Protein AF-W6U7V7-F1 (afdb_monomer_lite)

Foldseek 3Di:
DPDPPPVLVVLLVVCPDPCVPDDDDDDDDDALVVLVVVLVVLVVLLVDPDDDSVSNNVSDDPVVNVVSNVVNVVSCVVNVNNVVVVVVVVVVVVD

Radius of gyration: 15.88 Å; chains: 1; bounding box: 40×27×40 Å

pLDDT: mean 84.65, std 12.41, range [33.19, 95.88]

Sequence (95 aa):
MTTKTEGTLIYDALLSVPWMNEHVKVDLKISRKQILLLSQVILEGIQATDGMLSELLAILPKESSSELKQQVVEFLQKAGLSELEGKLKTLEAGK

Structure (mmCIF, N/CA/C/O backbone):
data_AF-W6U7V7-F1
#
_entry.id   AF-W6U7V7-F1
#
loop_
_atom_site.group_PDB
_atom_site.id
_atom_site.type_symbol
_atom_site.label_atom_id
_atom_site.label_alt_id
_atom_site.label_comp_id
_atom_site.label_asym_id
_atom_site.label_entity_id
_atom_site.label_seq_id
_atom_site.pdbx_PDB_ins_code
_atom_site.Cartn_x
_atom_site.Cartn_y
_atom_site.Cartn_z
_atom_site.occupancy
_atom_site.B_iso_or_equiv
_atom_site.auth_seq_id
_atom_site.auth_comp_id
_atom_site.auth_asym_id
_atom_site.auth_atom_id
_atom_site.pdbx_PDB_model_num
ATOM 1 N N . MET A 1 1 ? 26.602 -12.413 -5.440 1.00 36.91 1 MET A N 1
ATOM 2 C CA . MET A 1 1 ? 26.499 -10.952 -5.620 1.00 36.91 1 MET A CA 1
ATOM 3 C C . MET A 1 1 ? 25.608 -10.721 -6.825 1.00 36.91 1 MET A C 1
ATOM 5 O O . MET A 1 1 ? 26.097 -10.753 -7.942 1.00 36.91 1 MET A O 1
ATOM 9 N N . THR A 1 2 ? 24.296 -10.644 -6.615 1.00 33.19 2 THR A N 1
ATOM 10 C CA . THR A 1 2 ? 23.315 -10.406 -7.683 1.00 33.19 2 THR A CA 1
ATOM 11 C C . THR A 1 2 ? 23.444 -8.949 -8.103 1.00 33.19 2 THR A C 1
ATOM 13 O O . THR A 1 2 ? 23.297 -8.044 -7.284 1.00 33.19 2 THR A O 1
ATOM 16 N N . THR A 1 3 ? 23.861 -8.724 -9.340 1.00 38.22 3 THR A N 1
ATOM 17 C CA . THR A 1 3 ? 24.247 -7.413 -9.849 1.00 38.22 3 THR A CA 1
ATOM 18 C C . THR A 1 3 ? 23.038 -6.494 -9.987 1.00 38.22 3 THR A C 1
ATOM 20 O O . THR A 1 3 ? 22.032 -6.862 -10.587 1.00 38.22 3 THR A O 1
ATOM 23 N N . LYS A 1 4 ? 23.202 -5.285 -9.443 1.00 53.81 4 LYS A N 1
ATOM 24 C CA . LYS A 1 4 ? 22.338 -4.090 -9.344 1.00 53.81 4 LYS A CA 1
ATOM 25 C C . LYS A 1 4 ? 21.621 -3.625 -10.638 1.00 53.81 4 LYS A C 1
ATOM 27 O O . LYS A 1 4 ? 21.047 -2.549 -10.672 1.00 53.81 4 LYS A O 1
ATOM 32 N N . THR A 1 5 ? 21.656 -4.409 -11.712 1.00 60.06 5 THR A N 1
ATOM 33 C CA . THR A 1 5 ? 21.177 -4.023 -13.047 1.00 60.06 5 THR A CA 1
ATOM 34 C C . THR A 1 5 ? 20.210 -5.049 -13.635 1.00 60.06 5 THR A C 1
ATOM 36 O O . THR A 1 5 ? 19.245 -4.669 -14.282 1.00 60.06 5 THR A O 1
ATOM 39 N N . GLU A 1 6 ? 20.400 -6.348 -13.388 1.00 63.59 6 GLU A N 1
ATOM 40 C CA . GLU A 1 6 ? 19.577 -7.383 -14.036 1.00 63.59 6 GLU A CA 1
ATOM 41 C C . GLU A 1 6 ? 18.150 -7.433 -13.482 1.00 63.59 6 GLU A C 1
ATOM 43 O O . GLU A 1 6 ? 17.199 -7.558 -14.247 1.00 63.59 6 GLU A O 1
ATOM 48 N N . GLY A 1 7 ? 17.983 -7.279 -12.163 1.00 69.62 7 GLY A N 1
ATOM 49 C CA . GLY A 1 7 ? 16.661 -7.305 -11.529 1.00 69.62 7 GLY A CA 1
ATOM 50 C C . GLY A 1 7 ? 15.747 -6.195 -12.047 1.00 69.62 7 GLY A C 1
ATOM 51 O O . GLY A 1 7 ? 14.622 -6.460 -12.460 1.00 69.62 7 GLY A O 1
ATOM 52 N N . THR A 1 8 ? 16.249 -4.963 -12.092 1.00 72.19 8 THR A N 1
ATOM 53 C CA . THR A 1 8 ? 15.491 -3.793 -12.555 1.00 72.19 8 THR A CA 1
ATOM 54 C C . THR A 1 8 ? 15.158 -3.883 -14.046 1.00 72.19 8 THR A C 1
ATOM 56 O O . THR A 1 8 ? 14.043 -3.549 -14.428 1.00 72.19 8 THR A O 1
ATOM 59 N N . LEU A 1 9 ? 16.063 -4.421 -14.876 1.00 79.12 9 LEU A N 1
ATOM 60 C CA . LEU A 1 9 ? 15.805 -4.675 -16.302 1.00 79.12 9 LEU A CA 1
ATOM 61 C C . LEU A 1 9 ? 14.691 -5.708 -16.527 1.00 79.12 9 LEU A C 1
ATOM 63 O O . LEU A 1 9 ? 13.888 -5.560 -17.445 1.00 79.12 9 LEU A O 1
ATOM 67 N N . ILE A 1 10 ? 14.619 -6.747 -15.689 1.00 83.19 10 ILE A N 1
ATOM 68 C CA . ILE A 1 10 ? 13.534 -7.734 -15.755 1.00 83.19 10 ILE A CA 1
ATOM 69 C C . ILE A 1 10 ? 12.198 -7.072 -15.412 1.00 83.19 10 ILE A C 1
ATOM 71 O O . ILE A 1 10 ? 11.221 -7.284 -16.126 1.00 83.19 10 ILE A O 1
ATOM 75 N N . TYR A 1 11 ? 12.145 -6.261 -14.351 1.00 81.88 11 TYR A N 1
ATOM 76 C CA . TYR A 1 11 ? 10.922 -5.540 -14.000 1.00 81.88 11 TYR A CA 1
ATOM 77 C C . TYR A 1 11 ? 10.513 -4.535 -15.077 1.00 81.88 11 TYR A C 1
ATOM 79 O O . TYR A 1 11 ? 9.337 -4.476 -15.404 1.00 81.88 11 TYR A O 1
ATOM 87 N N . ASP A 1 12 ? 11.454 -3.810 -15.677 1.00 81.50 12 ASP A N 1
ATOM 88 C CA . ASP A 1 12 ? 11.180 -2.880 -1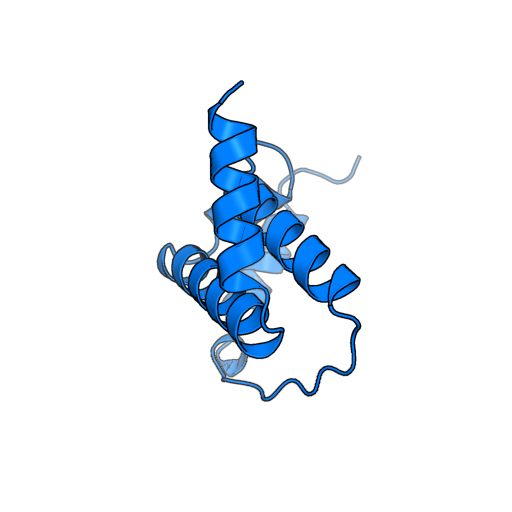6.778 1.00 81.50 12 ASP A CA 1
ATOM 89 C C . ASP A 1 12 ? 10.559 -3.595 -17.991 1.00 81.50 12 ASP A C 1
ATOM 91 O O . ASP A 1 12 ? 9.508 -3.197 -18.504 1.00 81.50 12 ASP A O 1
ATOM 95 N N . ALA A 1 13 ? 11.137 -4.733 -18.387 1.00 84.62 13 ALA A N 1
ATOM 96 C CA . ALA A 1 13 ? 10.600 -5.561 -19.462 1.00 84.62 13 ALA A CA 1
ATOM 97 C C . ALA A 1 13 ? 9.215 -6.136 -19.123 1.00 84.62 13 ALA A C 1
ATOM 99 O O . ALA A 1 13 ? 8.331 -6.155 -19.980 1.00 84.62 13 ALA A O 1
ATOM 100 N N . LEU A 1 14 ? 9.013 -6.589 -17.880 1.00 85.75 14 LEU A N 1
ATOM 101 C CA . LEU A 1 14 ? 7.727 -7.104 -17.413 1.00 85.75 14 LEU A CA 1
ATOM 102 C C . LEU A 1 14 ? 6.662 -6.013 -17.386 1.00 85.75 14 LEU A C 1
ATOM 104 O O . LEU A 1 14 ? 5.564 -6.261 -17.854 1.00 85.75 14 LEU A O 1
ATOM 108 N N . LEU A 1 15 ? 6.968 -4.820 -16.880 1.00 82.62 15 LEU A N 1
ATOM 109 C CA . LEU A 1 15 ? 6.021 -3.706 -16.763 1.00 82.62 15 LEU A CA 1
ATOM 110 C C . LEU A 1 15 ? 5.679 -3.075 -18.122 1.00 82.62 15 LEU A C 1
ATOM 112 O O . LEU A 1 15 ? 4.632 -2.450 -18.261 1.00 82.62 15 LEU A O 1
ATOM 116 N N . SER A 1 16 ? 6.523 -3.285 -19.135 1.00 82.62 16 SER A N 1
ATOM 117 C CA . SER A 1 16 ? 6.306 -2.811 -20.507 1.00 82.62 16 SER A CA 1
ATOM 118 C C . SER A 1 16 ? 5.333 -3.671 -21.325 1.00 82.62 16 SER A C 1
ATOM 120 O O . SER A 1 16 ? 4.960 -3.287 -22.437 1.00 82.62 16 SER A O 1
ATOM 122 N N . VAL A 1 17 ? 4.918 -4.845 -20.835 1.00 88.31 17 VAL A N 1
ATOM 123 C CA . VAL A 1 17 ? 3.966 -5.690 -21.574 1.00 88.31 17 VAL A CA 1
ATOM 124 C C . VAL A 1 17 ? 2.555 -5.072 -21.550 1.00 88.31 17 VAL A C 1
ATOM 126 O O . VAL A 1 17 ? 2.110 -4.592 -20.507 1.00 88.31 17 VAL A O 1
ATOM 129 N N . PRO A 1 18 ? 1.790 -5.119 -22.659 1.00 81.38 18 PRO A N 1
ATOM 130 C CA . PRO A 1 18 ? 0.504 -4.417 -22.756 1.00 81.38 18 PRO A CA 1
ATOM 131 C C . PRO A 1 18 ? -0.523 -4.798 -21.682 1.00 81.38 18 PRO A C 1
ATOM 133 O O . PRO A 1 18 ? -1.254 -3.932 -21.206 1.00 81.38 18 PRO A O 1
ATOM 136 N N . TRP A 1 19 ? -0.552 -6.073 -21.273 1.00 86.12 19 TRP A N 1
ATOM 137 C CA . TRP A 1 19 ? -1.532 -6.584 -20.310 1.00 86.12 19 TRP A CA 1
ATOM 138 C C . TRP A 1 19 ? -1.319 -6.048 -18.883 1.00 86.12 19 TRP A C 1
ATOM 140 O O . TRP A 1 19 ? -2.255 -6.060 -18.092 1.00 86.12 19 TRP A O 1
ATOM 150 N N . MET A 1 20 ? -0.130 -5.531 -18.535 1.00 87.38 20 MET A N 1
ATOM 151 C CA . MET A 1 20 ? 0.142 -4.986 -17.189 1.00 87.38 20 MET A CA 1
ATOM 152 C C . MET A 1 20 ? -0.656 -3.719 -16.867 1.00 87.38 20 MET A C 1
ATOM 154 O O . MET A 1 20 ? -0.762 -3.357 -15.699 1.00 87.38 20 MET A O 1
ATOM 158 N N . ASN A 1 21 ? -1.225 -3.060 -17.881 1.00 82.94 21 ASN A N 1
ATOM 159 C CA . ASN A 1 21 ? -2.098 -1.897 -17.710 1.00 82.94 21 ASN A CA 1
ATOM 160 C C . ASN A 1 21 ? -3.581 -2.282 -17.578 1.00 82.94 21 ASN A C 1
ATOM 162 O O . ASN A 1 21 ? -4.443 -1.411 -17.468 1.00 82.94 21 ASN A O 1
ATOM 166 N N . GLU A 1 22 ? -3.912 -3.574 -17.623 1.00 88.38 22 GLU A N 1
ATOM 167 C CA . GLU A 1 22 ? -5.290 -4.030 -17.486 1.00 88.38 22 GLU A CA 1
ATOM 168 C C . GLU A 1 22 ? -5.753 -3.968 -16.025 1.00 88.38 22 GLU A C 1
ATOM 170 O O . GLU A 1 22 ? -5.096 -4.455 -15.102 1.00 88.38 22 GLU A O 1
ATOM 175 N N . HIS A 1 23 ? -6.939 -3.400 -15.804 1.00 85.50 23 HIS A N 1
ATOM 176 C CA . HIS A 1 23 ? -7.546 -3.380 -14.480 1.00 85.50 23 HIS A CA 1
ATOM 177 C C . HIS A 1 23 ? -8.039 -4.773 -14.082 1.00 85.50 23 HIS A C 1
ATOM 179 O O . HIS A 1 23 ? -8.874 -5.377 -14.756 1.00 85.50 23 HIS A O 1
ATOM 185 N N . VAL A 1 24 ? -7.591 -5.243 -12.918 1.00 88.44 24 VAL A N 1
ATOM 186 C CA . VAL A 1 24 ? -8.035 -6.508 -12.325 1.00 88.44 24 VAL A CA 1
ATOM 187 C C . VAL A 1 24 ? -8.893 -6.269 -11.087 1.00 88.44 24 VAL A C 1
ATOM 189 O O . VAL A 1 24 ? -8.648 -5.361 -10.290 1.00 88.44 24 VAL A O 1
ATOM 192 N N . LYS A 1 25 ? -9.909 -7.115 -10.890 1.00 87.56 25 LYS A N 1
ATOM 193 C CA . LYS A 1 25 ? -10.701 -7.125 -9.656 1.00 87.56 25 LYS A CA 1
ATOM 194 C C . LYS A 1 25 ? -10.023 -8.025 -8.626 1.00 87.56 25 LYS A C 1
ATOM 196 O O . LYS A 1 25 ? -9.913 -9.228 -8.842 1.00 87.56 25 LYS A O 1
ATOM 201 N N . VAL A 1 26 ? -9.642 -7.453 -7.487 1.00 85.75 26 VAL A N 1
ATOM 202 C CA . VAL A 1 26 ? -9.067 -8.199 -6.360 1.00 85.75 26 VAL A CA 1
ATOM 203 C C . VAL A 1 26 ? -10.106 -8.305 -5.244 1.00 85.75 26 VAL A C 1
ATOM 205 O O . VAL A 1 26 ? -10.551 -7.288 -4.714 1.00 85.75 26 VAL A O 1
ATOM 208 N N . ASP A 1 27 ? -10.504 -9.530 -4.893 1.00 88.62 27 ASP A N 1
ATOM 209 C CA . ASP A 1 27 ? -11.363 -9.796 -3.733 1.00 88.62 27 ASP A CA 1
ATOM 210 C C . ASP A 1 27 ? -10.493 -10.100 -2.504 1.00 88.62 27 ASP A C 1
ATOM 212 O O . ASP A 1 27 ? -9.726 -11.064 -2.496 1.00 88.62 27 ASP A O 1
ATOM 216 N N . LEU A 1 28 ? -10.564 -9.249 -1.475 1.00 85.38 28 LEU A N 1
ATOM 217 C CA . LEU A 1 28 ? -9.705 -9.322 -0.288 1.00 85.38 28 LEU A CA 1
ATOM 218 C C . LEU A 1 28 ? -10.539 -9.497 0.982 1.00 85.38 28 LEU A C 1
ATOM 220 O O . LEU A 1 28 ? -11.285 -8.605 1.382 1.00 85.38 28 LEU A O 1
ATOM 224 N N . LYS A 1 29 ? -10.328 -10.617 1.684 1.00 91.56 29 LYS A N 1
ATOM 225 C CA . LYS A 1 29 ? -10.899 -10.881 3.014 1.00 91.56 29 LYS A CA 1
ATOM 226 C C . LYS A 1 29 ? -9.811 -10.834 4.087 1.00 91.56 29 LYS A C 1
ATOM 228 O O . LYS A 1 29 ? -9.331 -11.865 4.552 1.00 91.56 29 LYS A O 1
ATOM 233 N N . ILE A 1 30 ? -9.420 -9.624 4.474 1.00 92.38 30 ILE A N 1
ATOM 234 C CA . ILE A 1 30 ? -8.382 -9.371 5.483 1.00 92.38 30 ILE A CA 1
ATOM 235 C C . ILE A 1 30 ? -8.906 -8.494 6.625 1.00 92.38 30 ILE A C 1
ATOM 237 O O . ILE A 1 30 ? -9.908 -7.794 6.499 1.00 92.38 30 ILE A O 1
ATOM 241 N N . SER A 1 31 ? -8.240 -8.554 7.776 1.00 95.88 31 SER A N 1
ATOM 242 C CA . SER A 1 31 ? -8.615 -7.777 8.961 1.00 95.88 31 SER A CA 1
ATOM 243 C C . SER A 1 31 ? -8.277 -6.288 8.816 1.00 95.88 31 SER A C 1
ATOM 245 O O . SER A 1 31 ? -7.327 -5.919 8.127 1.00 95.88 31 SER A O 1
ATOM 247 N N . ARG A 1 32 ? -8.976 -5.423 9.568 1.00 95.06 32 ARG A N 1
ATOM 248 C CA . ARG A 1 32 ? -8.650 -3.984 9.673 1.00 95.06 32 ARG A CA 1
ATOM 249 C C . ARG A 1 32 ? -7.180 -3.735 10.030 1.00 95.06 32 ARG A C 1
ATOM 251 O O . ARG A 1 32 ? -6.561 -2.839 9.473 1.00 95.06 32 ARG A O 1
ATOM 258 N N . LYS A 1 33 ? -6.603 -4.573 10.902 1.00 95.31 33 LYS A N 1
ATOM 259 C CA . LYS A 1 33 ? -5.174 -4.529 11.252 1.00 95.31 33 LYS A CA 1
ATOM 260 C C . LYS A 1 33 ? -4.284 -4.709 10.021 1.00 95.31 33 LYS A C 1
ATOM 262 O O . LYS A 1 33 ? -3.329 -3.966 9.847 1.00 95.31 33 LYS A O 1
ATOM 267 N N . GLN A 1 34 ? -4.595 -5.691 9.177 1.00 95.19 34 GLN A N 1
ATOM 268 C CA . GLN A 1 34 ? -3.830 -5.943 7.956 1.00 95.19 34 GLN A CA 1
ATOM 269 C C . GLN A 1 34 ? -3.989 -4.808 6.949 1.00 95.19 34 GLN A C 1
ATOM 271 O O . GLN A 1 34 ? -3.001 -4.435 6.336 1.00 95.19 34 GLN A O 1
ATOM 276 N N . ILE A 1 35 ? -5.185 -4.222 6.821 1.00 95.06 35 ILE A N 1
ATOM 277 C CA . ILE A 1 35 ? -5.396 -3.059 5.946 1.00 95.06 3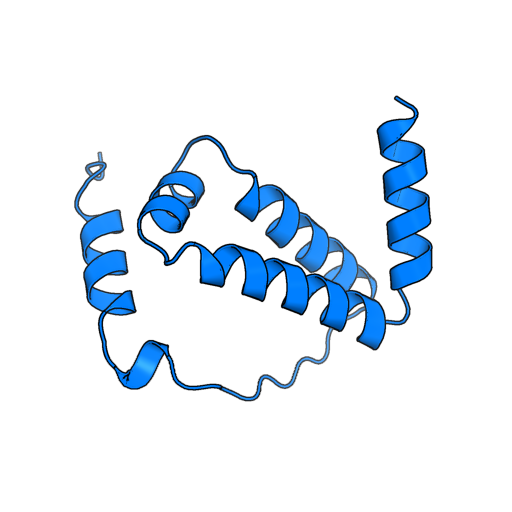5 ILE A CA 1
ATOM 278 C C . ILE A 1 35 ? -4.574 -1.858 6.418 1.00 95.06 35 ILE A C 1
ATOM 280 O O . ILE A 1 35 ? -3.915 -1.220 5.601 1.00 95.06 35 ILE A O 1
ATOM 284 N N . LEU A 1 36 ? -4.573 -1.570 7.723 1.00 94.12 36 LEU A N 1
ATOM 285 C CA . LEU A 1 36 ? -3.790 -0.470 8.287 1.00 94.12 36 LEU A CA 1
ATOM 286 C C . LEU A 1 36 ? -2.287 -0.668 8.050 1.00 94.12 36 LEU A C 1
ATOM 288 O O . LEU A 1 36 ? -1.615 0.247 7.587 1.00 94.12 36 LEU A O 1
ATOM 292 N N . LEU A 1 37 ? -1.775 -1.872 8.324 1.00 94.31 37 LEU A N 1
ATOM 293 C CA . LEU A 1 37 ? -0.365 -2.200 8.103 1.00 94.31 37 LEU A CA 1
ATOM 294 C C . LEU A 1 37 ? 0.009 -2.151 6.620 1.00 94.31 37 LEU A C 1
ATOM 296 O O . LEU A 1 37 ? 1.023 -1.561 6.273 1.00 94.31 37 LEU A O 1
ATOM 300 N N . LEU A 1 38 ? -0.817 -2.723 5.741 1.00 94.56 38 LEU A N 1
ATOM 301 C CA . LEU A 1 38 ? -0.595 -2.691 4.295 1.00 94.56 38 LEU A CA 1
ATOM 302 C C . LEU A 1 38 ? -0.547 -1.252 3.775 1.00 94.56 38 LEU A C 1
ATOM 304 O O . LEU A 1 38 ? 0.330 -0.912 2.989 1.00 94.56 38 LEU A O 1
ATOM 308 N N . SER A 1 39 ? -1.463 -0.410 4.255 1.00 93.38 39 SER A N 1
ATOM 309 C CA . SER A 1 39 ? -1.511 1.011 3.910 1.00 93.38 39 SER A CA 1
ATOM 310 C C . SER A 1 39 ? -0.203 1.715 4.269 1.00 93.38 39 SER A C 1
ATOM 312 O O . SER A 1 39 ? 0.345 2.425 3.432 1.00 93.38 39 SER A O 1
ATOM 314 N N . GLN A 1 40 ? 0.336 1.467 5.468 1.00 92.31 40 GLN A N 1
ATOM 315 C CA . GLN A 1 40 ? 1.608 2.066 5.877 1.00 92.31 40 GLN A CA 1
ATOM 316 C C . GLN A 1 40 ? 2.804 1.531 5.094 1.00 92.31 40 GLN A C 1
ATOM 318 O O . GLN A 1 40 ? 3.609 2.320 4.618 1.00 92.31 40 GLN A O 1
ATOM 323 N N . VAL A 1 41 ? 2.876 0.219 4.857 1.00 93.12 41 VAL A N 1
ATOM 324 C CA . VAL A 1 41 ? 3.953 -0.378 4.049 1.00 93.12 41 VAL A CA 1
ATOM 325 C C . VAL A 1 41 ? 3.985 0.212 2.637 1.00 93.12 41 VAL A C 1
ATOM 327 O O . VAL A 1 41 ? 5.060 0.488 2.112 1.00 93.12 41 VAL A O 1
ATOM 330 N N . ILE A 1 42 ? 2.821 0.442 2.020 1.00 92.94 42 ILE A N 1
ATOM 331 C CA . ILE A 1 42 ? 2.744 1.086 0.703 1.00 92.94 42 ILE A CA 1
ATOM 332 C C . ILE A 1 42 ? 3.221 2.543 0.788 1.00 92.94 42 ILE A C 1
ATOM 334 O O . ILE A 1 42 ? 4.023 2.968 -0.041 1.00 92.94 42 ILE A O 1
ATOM 338 N N . LEU A 1 43 ? 2.757 3.312 1.779 1.00 91.38 43 LEU A N 1
ATOM 339 C CA . LEU A 1 43 ? 3.133 4.722 1.934 1.00 91.38 43 LEU A CA 1
ATOM 340 C C . LEU A 1 43 ? 4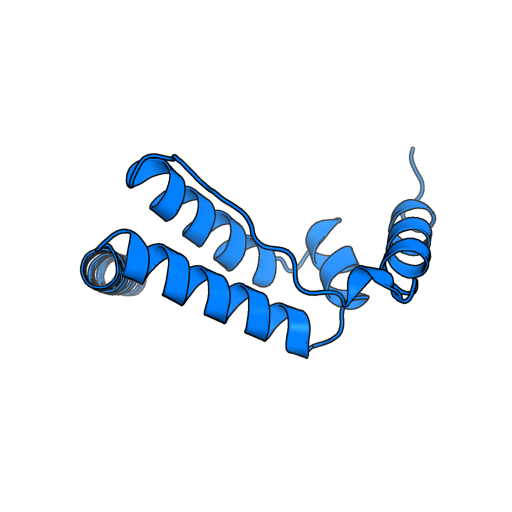.628 4.915 2.215 1.00 91.38 43 LEU A C 1
ATOM 342 O O . LEU A 1 43 ? 5.228 5.819 1.632 1.00 91.38 43 LEU A O 1
ATOM 346 N N . GLU A 1 44 ? 5.213 4.082 3.074 1.00 90.38 44 GLU A N 1
ATOM 347 C CA . GLU A 1 44 ? 6.652 4.055 3.355 1.00 90.38 44 GLU A CA 1
ATOM 348 C C . GLU A 1 44 ? 7.439 3.601 2.127 1.00 90.38 44 GLU A C 1
ATOM 350 O O . GLU A 1 44 ? 8.427 4.233 1.761 1.00 90.38 44 GLU A O 1
ATOM 355 N N . GLY A 1 45 ? 6.963 2.562 1.435 1.00 90.25 45 GLY A N 1
ATOM 356 C CA . GLY A 1 45 ? 7.574 2.080 0.202 1.00 90.25 45 GLY A CA 1
ATOM 357 C C . GLY A 1 45 ? 7.664 3.180 -0.855 1.00 90.25 45 GLY A C 1
ATOM 358 O O . GLY A 1 45 ? 8.736 3.446 -1.382 1.00 90.25 45 GLY A O 1
ATOM 359 N N . ILE A 1 46 ? 6.578 3.911 -1.110 1.00 90.12 46 ILE A N 1
ATOM 360 C CA . ILE A 1 46 ? 6.579 5.014 -2.089 1.00 90.12 46 ILE A CA 1
ATOM 361 C C . ILE A 1 46 ? 7.568 6.135 -1.708 1.00 90.12 46 ILE A C 1
ATOM 363 O O . ILE A 1 46 ? 7.999 6.900 -2.569 1.00 90.12 46 ILE A O 1
ATOM 367 N N . GLN A 1 47 ? 7.932 6.246 -0.430 1.00 88.94 47 GLN A N 1
ATOM 368 C CA . GLN A 1 47 ? 8.904 7.218 0.075 1.00 88.94 47 GLN A CA 1
ATOM 369 C C . GLN A 1 47 ? 10.331 6.658 0.169 1.00 88.94 47 GLN A C 1
ATOM 371 O O . GLN A 1 47 ? 11.233 7.389 0.575 1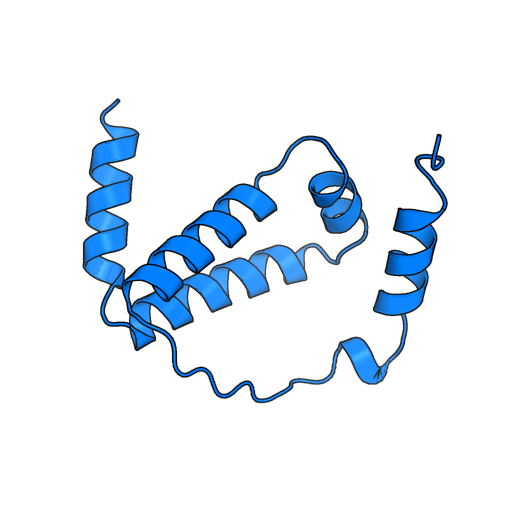.00 88.94 47 GLN A O 1
ATOM 376 N N . ALA A 1 48 ? 10.561 5.396 -0.207 1.00 88.62 48 ALA A N 1
ATOM 377 C CA . ALA A 1 48 ? 11.873 4.772 -0.130 1.00 88.62 48 ALA A CA 1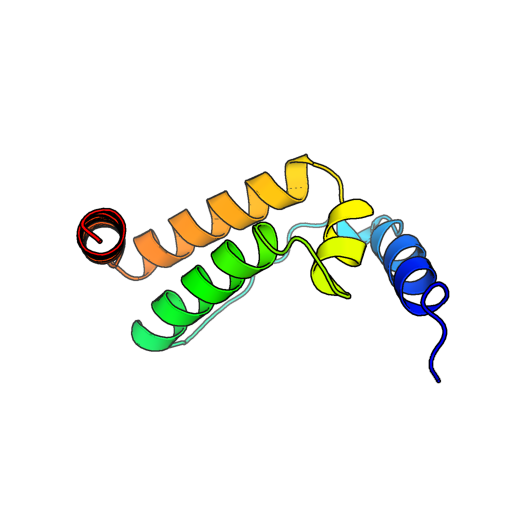
ATOM 378 C C . ALA A 1 48 ? 12.887 5.510 -1.018 1.00 88.62 48 ALA A C 1
ATOM 380 O O . ALA A 1 48 ? 12.735 5.617 -2.239 1.00 88.62 48 ALA A O 1
ATOM 381 N N . THR A 1 49 ? 13.951 6.009 -0.392 1.00 84.75 49 THR A N 1
ATOM 382 C CA . THR A 1 49 ? 15.015 6.776 -1.058 1.00 84.75 49 THR A CA 1
ATOM 383 C C . THR A 1 49 ? 16.191 5.918 -1.513 1.00 84.75 49 THR A C 1
ATOM 385 O O . THR A 1 49 ? 17.057 6.398 -2.240 1.00 84.75 49 THR A O 1
ATOM 388 N N . ASP A 1 50 ? 16.250 4.667 -1.068 1.00 85.44 50 ASP A N 1
ATOM 389 C CA . ASP A 1 50 ? 17.326 3.734 -1.360 1.00 85.44 50 ASP A CA 1
ATOM 390 C C . ASP A 1 50 ? 16.821 2.285 -1.458 1.00 85.44 50 ASP A C 1
ATOM 392 O O . ASP A 1 50 ? 15.685 1.948 -1.114 1.00 85.44 50 ASP A O 1
ATOM 396 N N . GLY A 1 51 ? 17.679 1.417 -1.993 1.00 84.50 51 GLY A N 1
ATOM 397 C CA . GLY A 1 51 ? 17.388 0.000 -2.181 1.00 84.50 51 GLY A CA 1
ATOM 398 C C . GLY A 1 51 ? 16.499 -0.317 -3.388 1.00 84.50 51 GLY A C 1
ATOM 399 O O . GLY A 1 51 ? 16.114 0.545 -4.176 1.00 84.50 51 GLY A O 1
ATOM 400 N N . MET A 1 52 ? 16.172 -1.605 -3.519 1.00 82.00 52 MET A N 1
ATOM 401 C CA . MET A 1 52 ? 15.460 -2.171 -4.673 1.00 82.00 52 MET A CA 1
ATOM 402 C C . MET A 1 52 ? 14.112 -1.495 -4.943 1.00 82.00 52 MET A C 1
ATOM 404 O O . MET A 1 52 ? 13.717 -1.344 -6.093 1.00 82.00 52 MET A O 1
ATOM 408 N N . LEU A 1 53 ? 13.389 -1.101 -3.894 1.00 84.25 53 LEU A N 1
ATOM 409 C CA . LEU A 1 53 ? 12.062 -0.516 -4.045 1.00 84.25 53 LEU A CA 1
ATOM 410 C C . LEU A 1 53 ? 12.143 0.911 -4.612 1.00 84.25 53 LEU A C 1
ATOM 412 O O . LEU A 1 53 ? 11.352 1.255 -5.483 1.00 84.25 53 LEU A O 1
ATOM 416 N N . SER A 1 54 ? 13.153 1.690 -4.212 1.00 85.62 54 SER A N 1
ATOM 417 C CA . SER A 1 54 ? 13.449 2.992 -4.823 1.00 85.62 54 SER A CA 1
ATOM 418 C C . SER A 1 54 ? 13.836 2.849 -6.302 1.00 85.62 54 SER A C 1
ATOM 420 O O . SER A 1 54 ? 13.328 3.572 -7.158 1.00 85.62 54 SER A O 1
ATOM 422 N N . GLU A 1 55 ? 14.668 1.851 -6.627 1.00 85.88 55 GLU A N 1
ATOM 423 C CA . GLU A 1 55 ? 15.054 1.532 -8.010 1.00 85.88 55 GLU A CA 1
ATOM 424 C C . GLU A 1 55 ? 13.847 1.095 -8.866 1.00 85.88 55 GLU A C 1
ATOM 426 O O . GLU A 1 55 ? 13.726 1.506 -10.018 1.00 85.88 55 GLU A O 1
ATOM 431 N N . LEU A 1 56 ? 12.917 0.318 -8.298 1.00 83.81 56 LEU A N 1
ATOM 432 C CA . LEU A 1 56 ? 11.683 -0.109 -8.965 1.00 83.81 56 LEU A CA 1
ATOM 433 C C . LEU A 1 56 ? 10.705 1.057 -9.187 1.00 83.81 56 LEU A C 1
ATOM 435 O O . LEU A 1 56 ? 10.064 1.152 -10.229 1.00 83.81 56 LEU A O 1
ATOM 439 N N . LEU A 1 57 ? 10.593 1.974 -8.226 1.00 85.50 57 LEU A N 1
ATOM 440 C CA . LEU A 1 57 ? 9.776 3.178 -8.385 1.00 85.50 57 LEU A CA 1
ATOM 441 C C . LEU A 1 57 ? 10.346 4.128 -9.445 1.00 85.50 57 LEU A C 1
ATOM 443 O O . LEU A 1 57 ? 9.577 4.839 -10.085 1.00 85.50 57 LEU A O 1
ATOM 447 N N . ALA A 1 58 ? 11.666 4.127 -9.657 1.00 84.31 58 ALA A N 1
ATOM 448 C CA . ALA A 1 58 ? 12.315 4.957 -10.669 1.00 84.31 58 ALA A CA 1
ATOM 449 C C . ALA A 1 58 ? 12.005 4.519 -12.112 1.00 84.31 58 ALA A C 1
ATOM 451 O O . ALA A 1 58 ? 12.055 5.358 -13.012 1.00 84.31 58 ALA A O 1
ATOM 452 N N . ILE A 1 59 ? 11.683 3.238 -12.334 1.00 83.56 59 ILE A N 1
ATOM 453 C CA . ILE A 1 59 ? 11.273 2.725 -13.653 1.00 83.56 59 ILE A CA 1
ATOM 454 C C . ILE A 1 59 ? 9.763 2.832 -13.901 1.00 83.56 59 ILE A C 1
ATOM 456 O O . ILE A 1 59 ? 9.321 2.790 -15.045 1.00 83.56 59 ILE A O 1
ATOM 460 N N . LEU A 1 60 ? 8.960 2.989 -12.846 1.00 81.00 60 LEU A N 1
ATOM 461 C CA . LEU A 1 60 ? 7.513 3.136 -12.972 1.00 81.00 60 LEU A CA 1
ATOM 462 C C . LEU A 1 60 ? 7.124 4.543 -13.462 1.00 81.00 60 LEU A C 1
ATOM 464 O O . LEU A 1 60 ? 7.772 5.537 -13.112 1.00 81.00 60 LEU A O 1
ATOM 468 N N . PRO A 1 61 ? 6.016 4.675 -14.215 1.00 80.62 61 PRO A N 1
ATOM 469 C CA . PRO A 1 61 ? 5.416 5.973 -14.486 1.00 80.62 61 PRO A CA 1
ATOM 470 C C . PRO A 1 61 ? 5.152 6.740 -13.185 1.00 80.62 61 PRO A C 1
ATOM 472 O O . PRO A 1 61 ? 4.698 6.180 -12.186 1.00 80.62 61 PRO A O 1
ATOM 475 N N . LYS A 1 62 ? 5.369 8.062 -13.199 1.00 77.38 62 LYS A N 1
ATOM 476 C CA . LYS A 1 62 ? 5.104 8.920 -12.025 1.00 77.38 62 LYS A CA 1
ATOM 477 C C . LYS A 1 62 ? 3.657 8.814 -11.530 1.00 77.38 62 LYS A C 1
ATOM 479 O O . LYS A 1 62 ? 3.400 8.994 -10.341 1.00 77.38 62 LYS A O 1
ATOM 484 N N . GLU A 1 63 ? 2.734 8.515 -12.439 1.00 84.50 63 GLU A N 1
ATOM 485 C CA . GLU A 1 63 ? 1.320 8.299 -12.150 1.00 84.50 63 GLU A CA 1
ATOM 486 C C . GLU A 1 63 ? 1.085 7.070 -11.263 1.00 84.50 63 GLU A C 1
ATOM 488 O O . GLU A 1 63 ? 0.302 7.161 -10.321 1.00 84.50 63 GLU A O 1
ATOM 493 N N . SER A 1 64 ? 1.852 5.987 -11.430 1.00 84.81 64 SER A N 1
ATOM 494 C CA . SER A 1 64 ? 1.696 4.755 -10.645 1.00 84.81 64 SER A CA 1
ATOM 495 C C . SER A 1 64 ? 1.888 4.985 -9.143 1.00 84.81 64 SER A C 1
ATOM 497 O O . SER A 1 64 ? 1.171 4.423 -8.320 1.00 84.81 64 SER A O 1
ATOM 499 N N . SER A 1 65 ? 2.801 5.881 -8.750 1.00 86.75 65 SER A N 1
ATOM 500 C CA . SER A 1 65 ? 2.949 6.280 -7.339 1.00 86.75 65 SER A CA 1
ATOM 501 C C . SER A 1 65 ? 1.715 7.014 -6.801 1.00 86.75 65 SER A C 1
ATOM 503 O O . SER A 1 65 ? 1.389 6.906 -5.618 1.00 86.75 65 SER A O 1
ATOM 505 N N . SER A 1 66 ? 1.034 7.788 -7.649 1.00 90.12 66 SER A N 1
ATOM 506 C CA . SER A 1 66 ? -0.203 8.486 -7.290 1.00 90.12 66 SER A CA 1
ATOM 507 C C . SER A 1 66 ? -1.377 7.512 -7.191 1.00 90.12 66 SER A C 1
ATOM 509 O O . SER A 1 66 ? -2.145 7.575 -6.232 1.00 90.12 66 SER A O 1
ATOM 511 N N . GLU A 1 67 ? -1.474 6.568 -8.125 1.00 90.62 67 GLU A N 1
ATOM 512 C CA . GLU A 1 67 ? -2.478 5.502 -8.116 1.00 90.62 67 GLU A CA 1
ATOM 513 C C . GLU A 1 67 ? -2.358 4.629 -6.863 1.00 90.62 67 GLU A C 1
ATOM 515 O O . GLU A 1 67 ? -3.356 4.386 -6.187 1.00 90.62 67 GLU A O 1
ATOM 520 N N . LEU A 1 68 ? -1.140 4.233 -6.475 1.00 91.69 68 LEU A N 1
ATOM 521 C CA . LEU A 1 68 ? -0.906 3.479 -5.239 1.00 91.69 68 LEU A CA 1
ATOM 522 C C . LEU A 1 68 ? -1.354 4.263 -3.994 1.00 91.69 68 LEU A C 1
ATOM 524 O O . LEU A 1 68 ? -1.977 3.698 -3.094 1.00 91.69 68 LEU A O 1
ATOM 528 N N . LYS A 1 69 ? -1.101 5.579 -3.941 1.00 92.75 69 LYS A N 1
ATOM 529 C CA . LYS A 1 69 ? -1.608 6.437 -2.853 1.00 92.75 69 LYS A CA 1
ATOM 530 C C . LYS A 1 69 ? -3.134 6.489 -2.840 1.00 92.75 69 LYS A C 1
ATOM 532 O O . LYS A 1 69 ? -3.733 6.428 -1.767 1.00 92.75 69 LYS A O 1
ATOM 537 N N . GLN A 1 70 ? -3.769 6.574 -4.006 1.00 93.94 70 GLN A N 1
ATOM 538 C CA . GLN A 1 70 ? -5.225 6.548 -4.114 1.00 93.94 70 GLN A CA 1
ATOM 539 C C . GLN A 1 70 ? -5.801 5.200 -3.652 1.00 93.94 70 GLN A C 1
ATOM 541 O O . GLN A 1 70 ? -6.774 5.178 -2.899 1.00 93.94 70 GLN A O 1
ATOM 546 N N . GLN A 1 71 ? -5.163 4.083 -4.004 1.00 92.31 71 GLN A N 1
ATOM 547 C CA . GLN A 1 71 ? -5.553 2.754 -3.527 1.00 92.31 71 GLN A CA 1
ATOM 548 C C . GLN A 1 71 ? -5.478 2.640 -2.000 1.00 92.31 71 GLN A C 1
ATOM 550 O O . GLN A 1 71 ? -6.382 2.078 -1.381 1.00 92.31 71 GLN A O 1
ATOM 555 N N . VAL A 1 72 ? -4.451 3.222 -1.372 1.00 94.44 72 VAL A N 1
ATOM 556 C CA . VAL A 1 72 ? -4.358 3.291 0.095 1.00 94.44 72 VAL A CA 1
ATOM 557 C C . VAL A 1 72 ? -5.554 4.037 0.695 1.00 94.44 72 VAL A C 1
ATOM 559 O O . VAL A 1 72 ? -6.171 3.540 1.640 1.00 94.44 72 VAL A O 1
ATOM 562 N N . VAL A 1 73 ? -5.933 5.189 0.128 1.00 94.81 73 VAL A N 1
ATOM 563 C CA . VAL A 1 73 ? -7.117 5.947 0.576 1.00 94.81 73 VAL A CA 1
ATOM 564 C C . VAL A 1 73 ? -8.379 5.088 0.482 1.00 94.81 73 VAL A C 1
ATOM 566 O O . VAL A 1 73 ? -9.153 5.021 1.441 1.00 94.81 73 VAL A O 1
ATOM 569 N N . GLU A 1 74 ? -8.563 4.371 -0.625 1.00 92.88 74 GLU A N 1
ATOM 570 C CA . GLU A 1 74 ? -9.706 3.476 -0.802 1.00 92.88 74 GLU A CA 1
ATOM 571 C C . GLU A 1 74 ? -9.720 2.312 0.191 1.00 92.88 74 GLU A C 1
ATOM 573 O O . GLU A 1 74 ? -10.784 1.964 0.707 1.00 92.88 74 GLU A O 1
ATOM 578 N N . PHE A 1 75 ? -8.571 1.693 0.472 1.00 92.88 75 PHE A N 1
ATOM 579 C CA . PHE A 1 75 ? -8.478 0.603 1.443 1.00 92.88 75 PHE A CA 1
ATOM 580 C C . PHE A 1 75 ? -8.846 1.076 2.846 1.00 92.88 75 PHE A C 1
ATOM 582 O O . PHE A 1 75 ? -9.651 0.431 3.523 1.00 92.88 75 PHE A O 1
ATOM 589 N N . LEU A 1 76 ? -8.321 2.229 3.264 1.00 94.38 76 LEU A N 1
ATOM 590 C CA . LEU A 1 76 ? -8.652 2.832 4.551 1.00 94.38 76 LEU A CA 1
ATOM 591 C C . LEU A 1 76 ? -10.139 3.192 4.635 1.00 94.38 76 LEU A C 1
ATOM 593 O O . LEU A 1 76 ? -10.774 2.905 5.652 1.00 94.38 76 LEU A O 1
ATOM 597 N N . GLN A 1 77 ? -10.717 3.740 3.564 1.00 94.56 77 GLN A N 1
ATOM 598 C CA . GLN A 1 77 ? -12.141 4.068 3.509 1.00 94.56 77 GLN A CA 1
ATOM 599 C C . GLN A 1 77 ? -13.014 2.810 3.601 1.00 94.56 77 GLN A C 1
ATOM 601 O O . GLN A 1 77 ? -13.911 2.746 4.442 1.00 94.56 77 GLN A O 1
ATOM 606 N N . LYS A 1 78 ? -12.719 1.776 2.803 1.00 92.00 78 LYS A N 1
ATOM 607 C CA . LYS A 1 78 ? -13.437 0.487 2.814 1.00 92.00 78 LYS A CA 1
ATOM 608 C C . LYS A 1 78 ? -13.331 -0.224 4.168 1.00 92.00 78 LYS A C 1
ATOM 610 O O . LYS A 1 78 ? -14.257 -0.921 4.573 1.00 92.00 78 LYS A O 1
ATOM 615 N N . ALA A 1 79 ? -12.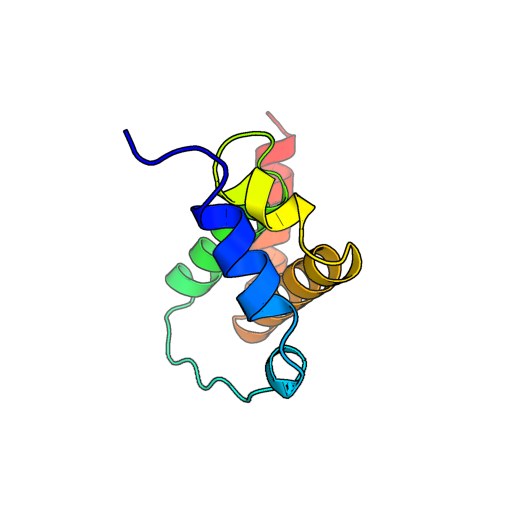232 -0.025 4.894 1.00 93.06 79 ALA A N 1
ATOM 616 C CA . ALA A 1 79 ? -12.025 -0.587 6.227 1.00 93.06 79 ALA A CA 1
ATOM 617 C C . ALA A 1 79 ? -12.665 0.225 7.370 1.00 93.06 79 ALA A C 1
ATOM 619 O O . ALA A 1 79 ? -12.734 -0.279 8.499 1.00 93.06 79 ALA A O 1
ATOM 620 N N . GLY A 1 80 ? -13.114 1.458 7.099 1.00 93.75 80 GLY A N 1
ATOM 621 C CA . GLY A 1 80 ? -13.576 2.411 8.112 1.00 93.75 80 GLY A CA 1
ATOM 622 C C . GLY A 1 80 ? -12.444 2.953 8.991 1.00 93.75 80 GLY A C 1
ATOM 623 O O . GLY A 1 80 ? -12.642 3.173 10.181 1.00 93.75 80 GLY A O 1
ATOM 624 N N . LEU A 1 81 ? -11.241 3.099 8.430 1.00 95.06 81 LEU A N 1
ATOM 625 C CA . LEU A 1 81 ? -10.017 3.478 9.145 1.00 95.06 81 LEU A CA 1
ATOM 626 C C . LEU A 1 81 ? -9.495 4.876 8.795 1.00 95.06 81 LEU A C 1
ATOM 628 O O . LEU A 1 81 ? -8.532 5.314 9.416 1.00 95.06 81 LEU A O 1
ATOM 632 N N . SER A 1 82 ? -10.110 5.592 7.851 1.00 92.81 82 SER A N 1
ATOM 633 C CA . SER A 1 82 ? -9.628 6.907 7.396 1.00 92.81 82 SER A CA 1
ATOM 634 C C . SER A 1 82 ? -9.468 7.926 8.533 1.00 92.81 82 SER A C 1
ATOM 636 O O . SER A 1 82 ? -8.465 8.629 8.592 1.00 92.81 82 SER A O 1
ATOM 638 N N . GLU A 1 83 ? -10.415 7.985 9.476 1.00 92.12 83 GLU A N 1
ATOM 639 C CA . GLU A 1 83 ? -10.320 8.902 10.624 1.00 92.12 83 GLU A CA 1
ATOM 640 C C . GLU A 1 83 ? -9.194 8.504 11.593 1.00 92.12 83 GLU A C 1
ATOM 642 O O . GLU A 1 83 ? -8.459 9.360 12.089 1.00 92.12 83 GLU A O 1
ATOM 647 N N . LEU A 1 84 ? -9.046 7.199 11.857 1.00 90.12 84 LEU A N 1
ATOM 648 C CA . LEU A 1 84 ? -7.986 6.669 12.716 1.00 90.12 84 LEU A CA 1
ATOM 649 C C . LEU A 1 84 ? -6.610 7.003 12.131 1.00 90.12 84 LEU A C 1
ATOM 651 O O . LEU A 1 84 ? -5.720 7.432 12.858 1.00 90.12 84 LEU A O 1
ATOM 655 N N . GLU A 1 85 ? -6.452 6.820 10.824 1.00 89.56 85 GLU A N 1
ATOM 656 C CA . GLU A 1 85 ? -5.208 7.102 10.119 1.00 89.56 85 GLU A CA 1
ATOM 657 C C . GLU A 1 85 ? -4.842 8.592 10.172 1.00 89.56 85 GLU A C 1
ATOM 659 O O . GLU A 1 85 ? -3.707 8.926 10.512 1.00 89.56 85 GLU A O 1
ATOM 664 N N . GLY A 1 86 ? -5.816 9.490 9.989 1.00 87.81 86 GLY A N 1
ATOM 665 C CA . GLY A 1 86 ? -5.594 10.930 10.148 1.00 87.81 86 GLY A CA 1
ATOM 666 C C . GLY A 1 86 ? -5.160 11.317 11.568 1.00 87.81 86 GLY A C 1
ATOM 667 O O . GLY A 1 86 ? -4.242 12.122 11.755 1.00 87.81 86 GLY A O 1
ATOM 668 N N . LYS A 1 87 ? -5.774 10.704 12.588 1.00 90.44 87 LYS A N 1
ATOM 669 C CA . LYS A 1 87 ? -5.375 10.887 13.994 1.00 90.44 87 LYS A CA 1
ATOM 670 C C . LYS A 1 87 ? -3.953 10.386 14.254 1.00 90.44 87 LYS A C 1
ATOM 672 O O . LYS A 1 87 ? -3.195 11.079 14.925 1.00 90.44 87 LYS A O 1
ATOM 677 N N . LEU A 1 88 ? -3.578 9.229 13.705 1.00 87.50 88 LEU A N 1
ATOM 678 C CA . LEU A 1 88 ? -2.223 8.679 13.823 1.00 87.50 88 LEU A CA 1
ATOM 679 C C . LEU A 1 88 ? -1.181 9.609 13.196 1.00 87.50 88 LEU A C 1
ATOM 681 O O . LEU A 1 88 ? -0.238 9.986 13.882 1.00 87.50 88 LEU A O 1
ATOM 685 N N . LYS A 1 89 ? -1.408 10.087 11.969 1.00 85.50 89 LYS A N 1
ATOM 686 C CA . LYS A 1 89 ? -0.517 11.059 11.312 1.00 85.50 89 LYS A CA 1
ATOM 687 C C . LYS A 1 89 ? -0.312 12.331 12.130 1.00 85.50 89 LYS A C 1
ATOM 689 O O . LYS A 1 89 ? 0.787 12.870 12.177 1.00 85.50 89 LYS A O 1
ATOM 694 N N . THR A 1 90 ? -1.370 12.809 12.784 1.00 87.44 90 THR A N 1
ATOM 695 C CA . THR A 1 90 ? -1.299 14.003 13.641 1.00 87.44 90 THR A CA 1
ATOM 696 C C . THR A 1 90 ? -0.440 13.746 14.881 1.00 87.44 90 THR A C 1
ATOM 698 O O . THR A 1 90 ? 0.320 14.615 15.295 1.00 87.44 90 THR A O 1
ATOM 701 N N . LEU A 1 91 ? -0.530 12.545 15.462 1.00 85.56 91 LEU A N 1
ATOM 702 C CA . LEU A 1 91 ? 0.304 12.132 16.592 1.00 85.56 91 LEU A CA 1
ATOM 703 C C . LEU A 1 91 ? 1.772 11.945 16.191 1.00 85.56 91 LEU A C 1
ATOM 705 O O . LEU A 1 91 ? 2.661 12.284 16.966 1.00 85.56 91 LEU A O 1
ATOM 709 N N . GLU A 1 92 ? 2.031 11.427 14.992 1.00 79.12 92 GLU A N 1
ATOM 710 C CA . GLU A 1 92 ? 3.386 11.244 14.463 1.00 79.12 92 GLU A CA 1
ATOM 711 C C . GLU A 1 92 ? 4.054 12.573 14.098 1.00 79.12 92 GLU A C 1
ATOM 713 O O . GLU A 1 92 ? 5.229 12.755 14.397 1.00 79.12 92 GLU A O 1
ATOM 718 N N . ALA A 1 93 ? 3.307 13.523 13.526 1.00 72.06 93 ALA A N 1
ATOM 719 C CA . ALA A 1 93 ? 3.792 14.868 13.204 1.00 72.06 93 ALA A CA 1
ATOM 720 C C . ALA A 1 93 ? 3.983 15.774 14.438 1.00 72.06 93 ALA A C 1
ATOM 722 O O . ALA A 1 93 ? 4.562 16.850 14.328 1.00 72.06 93 ALA A O 1
ATOM 723 N N . GLY A 1 94 ? 3.464 15.361 15.599 1.00 60.12 94 GLY A N 1
ATOM 724 C CA . GLY A 1 94 ? 3.681 16.017 16.889 1.00 60.12 94 GLY A CA 1
ATOM 725 C C . GLY A 1 94 ? 4.960 15.580 17.617 1.00 60.12 94 GLY A C 1
ATOM 726 O O . GLY A 1 94 ? 5.154 15.992 18.762 1.00 60.12 94 GLY A O 1
ATOM 727 N N . LYS A 1 95 ? 5.794 14.735 16.998 1.00 48.56 95 LYS A N 1
ATOM 728 C CA . LYS A 1 95 ? 7.184 14.477 17.410 1.00 48.56 95 LYS A CA 1
ATOM 729 C C . LYS A 1 95 ? 8.139 15.454 16.737 1.00 48.56 95 LYS A C 1
ATOM 731 O O . LYS A 1 95 ? 9.137 15.799 17.405 1.00 48.56 95 LYS A O 1
#

Secondary structure (DSSP, 8-state):
---TTHHHHHHHHHHTSGGGGS---------HHHHHHHHHHHHHHHT--SHHHHHHHHHS-HHHHHHHHHHHHHHHHHHT-HHHHHHHHHHHTT-